Protein AF-N4WST5-F1 (afdb_monomer_lite)

Organism: Cochliobolus heterostrophus (strain C4 / ATCC 48331 / race T) (NCBI:txid665024)

pLDDT: mean 83.75, std 15.31, range [42.06, 96.44]

Radius of gyrat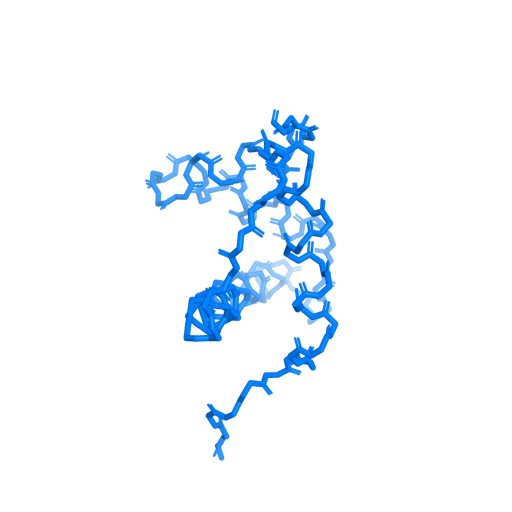ion: 15.64 Å; chains: 1; bounding box: 32×27×44 Å

Sequence (94 aa):
KTTGTLIPTAVFTRLVREVCSDVLRELKWRREAINILQEAAEAFLVTLFEATNLAAIYAKRVTIMKKDIEHVIRVTSTMGGYHTVCQNIMTGKA

Secondary structure (DSSP, 8-state):
---S-SS-HHHHHHHHHHHHHTTSTT----HHHHHHHHHHHHHHHHHHHHHHHHHHHHTT-SS--HHHHHHHHHHHHHTTSSHHHHHHHHHT--

Foldseek 3Di:
DDDDQPDDLVVQVVVVCVVCCVVDPPDDDDPVVSVVVSSVVVVVVVVLVVQLCVQCVVVVHRDRDPVSSVVSLVVCLVVPPCVVVSVCVVVVPD

Structure (mmCIF, N/CA/C/O backbone):
data_AF-N4WST5-F1
#
_entry.id   AF-N4WST5-F1
#
loop_
_atom_site.group_PDB
_atom_site.id
_atom_site.type_symbol
_atom_site.label_atom_id
_atom_site.label_alt_id
_atom_site.label_comp_id
_atom_site.label_asym_id
_atom_site.label_entity_id
_atom_site.label_seq_id
_atom_site.pdbx_PDB_ins_code
_atom_site.Cartn_x
_atom_site.Cartn_y
_atom_site.Cartn_z
_atom_site.occupancy
_atom_site.B_iso_or_equiv
_atom_site.auth_seq_id
_atom_site.auth_comp_id
_atom_site.auth_asym_id
_atom_site.auth_atom_id
_atom_site.pdbx_PDB_model_num
ATOM 1 N N . LYS A 1 1 ? 14.107 -1.160 15.789 1.00 66.94 1 LYS A N 1
ATOM 2 C CA . LYS A 1 1 ? 13.504 -0.359 14.696 1.00 66.94 1 LYS A CA 1
ATOM 3 C C . LYS A 1 1 ? 14.224 -0.742 13.416 1.00 66.94 1 LYS A C 1
ATOM 5 O O . LYS A 1 1 ? 15.444 -0.812 13.461 1.00 66.94 1 LYS A O 1
ATOM 10 N N . THR A 1 2 ? 13.495 -1.023 12.342 1.00 86.00 2 THR A N 1
ATOM 11 C CA . THR A 1 2 ? 14.060 -1.532 11.085 1.00 86.00 2 THR A CA 1
ATOM 12 C C . THR A 1 2 ? 13.652 -0.595 9.956 1.00 86.00 2 THR A C 1
ATOM 14 O O . THR A 1 2 ? 12.533 -0.096 9.970 1.00 86.00 2 THR A O 1
ATOM 17 N N . THR A 1 3 ? 14.564 -0.336 9.022 1.00 86.12 3 THR A N 1
ATOM 18 C CA . THR A 1 3 ? 14.373 0.567 7.870 1.00 86.12 3 THR A CA 1
ATOM 19 C C . THR A 1 3 ? 14.473 -0.166 6.531 1.00 86.12 3 THR A C 1
ATOM 21 O O . THR A 1 3 ? 14.521 0.465 5.484 1.00 86.12 3 THR A O 1
ATOM 24 N N . GLY A 1 4 ? 14.574 -1.496 6.563 1.00 87.81 4 GLY A N 1
ATOM 25 C CA . GLY A 1 4 ? 14.548 -2.319 5.360 1.00 87.81 4 GLY A CA 1
ATOM 26 C C . GLY A 1 4 ? 13.142 -2.403 4.774 1.00 87.81 4 GLY A C 1
ATOM 27 O O . GLY A 1 4 ? 12.156 -2.244 5.492 1.00 87.81 4 GLY A O 1
ATOM 28 N N . THR A 1 5 ? 13.074 -2.697 3.480 1.00 89.31 5 THR A N 1
ATOM 29 C CA . THR A 1 5 ? 11.818 -2.927 2.763 1.00 89.31 5 THR A CA 1
ATOM 30 C C . THR A 1 5 ? 11.010 -4.054 3.399 1.00 89.31 5 THR A C 1
ATOM 32 O O . THR A 1 5 ? 11.554 -5.124 3.692 1.00 89.31 5 THR A O 1
ATOM 35 N N . LEU A 1 6 ? 9.711 -3.829 3.571 1.00 93.12 6 LEU A N 1
ATOM 36 C CA . LEU A 1 6 ? 8.779 -4.785 4.169 1.00 93.12 6 LEU A CA 1
ATOM 37 C C . LEU A 1 6 ? 8.240 -5.791 3.147 1.00 93.12 6 LEU A C 1
ATOM 39 O O . LEU A 1 6 ? 7.955 -6.939 3.493 1.00 93.12 6 LEU A O 1
ATOM 43 N N . ILE A 1 7 ? 8.101 -5.375 1.888 1.00 93.81 7 ILE A N 1
ATOM 44 C CA . ILE A 1 7 ? 7.599 -6.213 0.799 1.00 93.81 7 ILE A CA 1
ATOM 45 C C . ILE A 1 7 ? 8.788 -6.873 0.079 1.00 93.81 7 ILE A C 1
ATOM 47 O O . ILE A 1 7 ? 9.789 -6.213 -0.209 1.00 93.81 7 ILE A O 1
ATOM 51 N N . PRO A 1 8 ? 8.717 -8.167 -0.285 1.00 95.12 8 PRO A N 1
ATOM 52 C CA . PRO A 1 8 ? 9.755 -8.783 -1.105 1.00 95.12 8 PRO A CA 1
ATOM 53 C C . PRO A 1 8 ? 9.896 -8.080 -2.465 1.00 95.12 8 PRO A C 1
ATOM 55 O O . PRO A 1 8 ? 8.981 -8.116 -3.294 1.00 95.12 8 PRO A O 1
ATOM 58 N N . THR A 1 9 ? 11.070 -7.502 -2.737 1.00 92.19 9 THR A N 1
ATOM 59 C CA . THR A 1 9 ? 11.344 -6.715 -3.956 1.00 92.19 9 THR A CA 1
ATOM 60 C C . THR A 1 9 ? 11.067 -7.486 -5.247 1.00 92.19 9 THR A C 1
ATOM 62 O O . THR A 1 9 ? 10.622 -6.902 -6.234 1.00 92.19 9 THR A O 1
ATOM 65 N N . ALA A 1 10 ? 11.265 -8.809 -5.260 1.00 93.75 10 ALA A N 1
ATOM 66 C CA . ALA A 1 10 ? 10.962 -9.649 -6.421 1.00 93.75 10 ALA A CA 1
ATOM 67 C C . ALA A 1 10 ? 9.464 -9.643 -6.785 1.00 93.75 10 ALA A C 1
ATOM 69 O O . ALA A 1 10 ? 9.113 -9.545 -7.962 1.00 93.75 10 ALA A O 1
A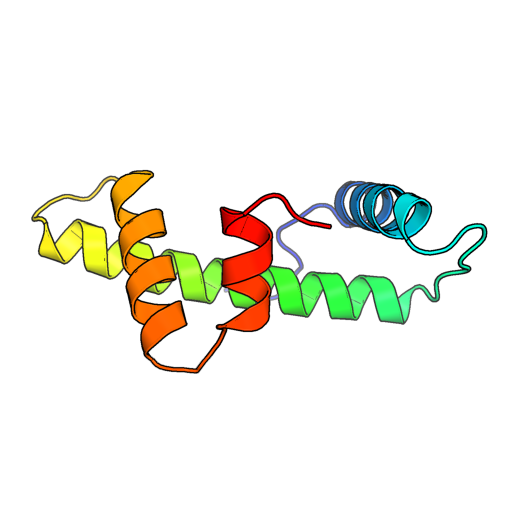TOM 70 N N . VAL A 1 11 ? 8.582 -9.704 -5.781 1.00 95.62 11 VAL A N 1
ATOM 71 C CA . VAL A 1 11 ? 7.125 -9.696 -5.984 1.00 95.62 11 VAL A CA 1
ATOM 72 C C . VAL A 1 11 ? 6.666 -8.307 -6.420 1.00 95.62 11 VAL A C 1
ATOM 74 O O . VAL A 1 11 ? 5.929 -8.195 -7.399 1.00 95.62 11 VAL A O 1
ATOM 77 N N . PHE A 1 12 ? 7.167 -7.257 -5.761 1.00 95.12 12 PHE A N 1
ATOM 78 C CA . PHE A 1 12 ? 6.860 -5.871 -6.123 1.00 95.12 12 PHE A CA 1
ATOM 79 C C . PHE A 1 12 ? 7.301 -5.548 -7.558 1.00 95.12 12 PHE A C 1
ATOM 81 O O . PHE A 1 12 ? 6.535 -5.000 -8.344 1.00 95.12 12 PHE A O 1
ATOM 88 N N . THR A 1 13 ? 8.503 -5.983 -7.948 1.00 94.00 13 THR A N 1
ATOM 89 C CA . THR A 1 13 ? 9.021 -5.804 -9.312 1.00 94.00 13 THR A CA 1
ATOM 90 C C . THR A 1 13 ? 8.122 -6.459 -10.359 1.00 94.00 13 THR A C 1
ATOM 92 O O . THR A 1 13 ? 7.892 -5.874 -11.418 1.00 94.00 13 THR A O 1
ATOM 95 N N . ARG A 1 14 ? 7.627 -7.678 -10.096 1.00 93.44 14 ARG A N 1
ATOM 96 C CA . ARG A 1 14 ? 6.722 -8.375 -11.018 1.00 93.44 14 ARG A CA 1
ATOM 97 C C . ARG A 1 14 ? 5.404 -7.616 -11.171 1.00 93.44 14 ARG A C 1
ATOM 99 O O . ARG A 1 14 ? 4.985 -7.403 -12.301 1.00 93.44 14 ARG A O 1
ATOM 106 N N . LEU A 1 15 ? 4.827 -7.154 -10.061 1.00 93.56 15 LEU A N 1
ATOM 107 C CA . LEU A 1 15 ? 3.583 -6.382 -10.057 1.00 93.56 15 LEU A CA 1
ATOM 108 C C . LEU A 1 15 ? 3.717 -5.068 -10.840 1.00 93.56 15 LEU A C 1
ATOM 110 O O . LEU A 1 15 ? 2.878 -4.764 -11.678 1.00 93.56 15 LEU A O 1
ATOM 114 N N . VAL A 1 16 ? 4.794 -4.308 -10.617 1.00 91.81 16 VAL A N 1
ATOM 115 C CA . VAL A 1 16 ? 5.040 -3.050 -11.344 1.00 91.81 16 VAL A CA 1
ATOM 116 C C . VAL A 1 16 ? 5.130 -3.295 -12.851 1.00 91.81 16 VAL A C 1
ATOM 118 O O . VAL A 1 16 ? 4.575 -2.537 -13.642 1.00 91.81 16 VAL A O 1
ATOM 121 N N . ARG A 1 17 ? 5.806 -4.372 -13.269 1.00 90.38 17 ARG A N 1
ATOM 122 C CA . ARG A 1 17 ? 5.926 -4.722 -14.691 1.00 90.38 17 ARG A CA 1
ATOM 123 C C . ARG A 1 17 ? 4.598 -5.152 -15.300 1.00 90.38 17 ARG A C 1
ATOM 125 O O . ARG A 1 17 ? 4.346 -4.787 -16.440 1.00 90.38 17 ARG A O 1
ATOM 132 N N . GLU A 1 18 ? 3.787 -5.897 -14.558 1.00 90.94 18 GLU A N 1
ATOM 133 C CA . GLU A 1 18 ? 2.446 -6.318 -14.973 1.00 90.94 18 GLU A CA 1
ATOM 134 C C . GLU A 1 18 ? 1.547 -5.100 -15.217 1.00 90.94 18 GLU A C 1
ATOM 136 O O . GLU A 1 18 ? 1.098 -4.897 -16.339 1.00 90.94 18 GLU A O 1
ATOM 141 N N . VAL A 1 19 ? 1.412 -4.214 -14.225 1.00 89.81 19 VAL A N 1
ATOM 142 C CA . VAL A 1 19 ? 0.562 -3.013 -14.321 1.00 89.81 19 VAL A CA 1
ATOM 143 C C . VAL A 1 19 ? 1.024 -2.070 -15.434 1.00 89.81 19 VAL A C 1
ATOM 145 O O . VAL A 1 19 ? 0.216 -1.535 -16.187 1.00 89.81 19 VAL A O 1
ATOM 148 N N . CYS A 1 20 ? 2.333 -1.846 -15.571 1.00 88.62 20 CYS A N 1
ATOM 149 C CA . CYS A 1 20 ? 2.836 -0.926 -16.590 1.00 88.62 20 CYS A CA 1
ATOM 150 C C . CYS A 1 20 ? 2.830 -1.515 -18.005 1.00 88.62 20 CYS A C 1
ATOM 152 O O . CYS A 1 20 ? 2.848 -0.742 -18.962 1.00 88.62 20 CYS A O 1
ATOM 154 N N . SER A 1 21 ? 2.786 -2.844 -18.151 1.00 86.31 21 SER A N 1
ATOM 155 C CA . SER A 1 21 ? 2.664 -3.496 -19.460 1.00 86.31 21 SER A CA 1
ATOM 156 C C . SER A 1 21 ? 1.346 -3.143 -20.153 1.00 86.31 21 SER A C 1
ATOM 158 O O . SER A 1 21 ? 1.306 -3.082 -21.383 1.00 86.31 21 SER A O 1
ATOM 160 N N . ASP A 1 22 ? 0.294 -2.874 -19.378 1.00 81.19 22 ASP A N 1
ATOM 161 C CA . ASP A 1 22 ? -1.018 -2.481 -19.901 1.00 81.19 22 ASP A CA 1
ATOM 162 C C . ASP A 1 22 ? -1.042 -1.026 -20.394 1.00 81.19 22 ASP A C 1
ATOM 164 O O . ASP A 1 22 ? -1.842 -0.674 -21.259 1.00 81.19 22 ASP A O 1
ATOM 168 N N . VAL A 1 23 ? -0.130 -0.186 -19.892 1.00 81.25 23 VAL A N 1
ATOM 169 C CA . VAL A 1 23 ? -0.056 1.247 -20.218 1.00 81.25 23 VAL A CA 1
ATOM 170 C C . VAL A 1 23 ? 0.914 1.512 -21.371 1.00 81.25 23 VAL A C 1
ATOM 172 O O . VAL A 1 23 ? 0.586 2.217 -22.323 1.00 81.25 23 VAL A O 1
ATOM 175 N N . LEU A 1 24 ? 2.125 0.955 -21.297 1.00 80.62 24 LEU A N 1
ATOM 176 C CA . LEU A 1 24 ? 3.207 1.180 -22.256 1.00 80.62 24 LEU A CA 1
ATOM 177 C C . LEU A 1 24 ? 3.885 -0.154 -22.574 1.00 80.62 24 LEU A C 1
ATOM 179 O O . LEU A 1 24 ? 4.579 -0.738 -21.739 1.00 80.62 24 LEU A O 1
ATOM 183 N N . ARG A 1 25 ? 3.718 -0.622 -23.815 1.00 79.19 25 ARG A N 1
ATOM 184 C CA . ARG A 1 25 ? 4.394 -1.833 -24.291 1.00 79.19 25 ARG A CA 1
ATOM 185 C C . ARG A 1 25 ? 5.909 -1.593 -24.344 1.00 79.19 25 ARG A C 1
ATOM 187 O O . ARG A 1 25 ? 6.360 -0.562 -24.830 1.00 79.19 25 ARG A O 1
ATOM 194 N N . GLU A 1 26 ? 6.676 -2.564 -23.845 1.00 78.00 26 GLU A N 1
ATOM 195 C CA . GLU A 1 26 ? 8.152 -2.619 -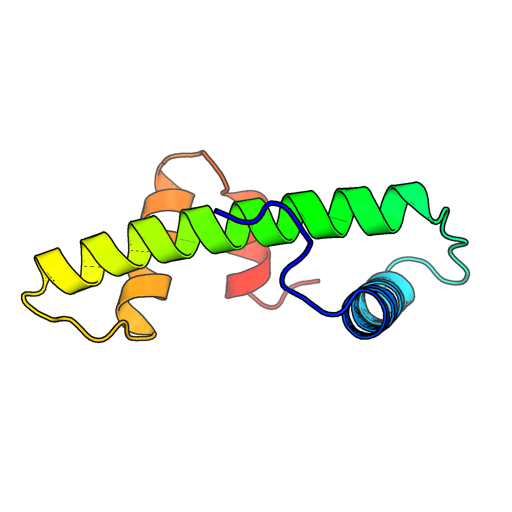23.887 1.00 78.00 26 GLU A CA 1
ATOM 196 C C . GLU A 1 26 ? 8.932 -1.601 -23.022 1.00 78.00 26 GLU A C 1
ATOM 198 O O . GLU A 1 26 ? 10.021 -1.147 -23.383 1.00 78.00 26 GLU A O 1
ATOM 203 N N . LEU A 1 27 ? 8.445 -1.287 -21.817 1.00 84.62 27 LEU A N 1
ATOM 204 C CA . LEU A 1 27 ? 9.177 -0.427 -20.880 1.00 84.62 27 LEU A CA 1
ATOM 205 C C . LEU A 1 27 ? 10.382 -1.139 -20.221 1.00 84.62 27 LEU A C 1
ATOM 207 O O . LEU A 1 27 ? 10.253 -2.170 -19.551 1.00 84.62 27 LEU A O 1
ATOM 211 N N . LYS A 1 28 ? 11.578 -0.548 -2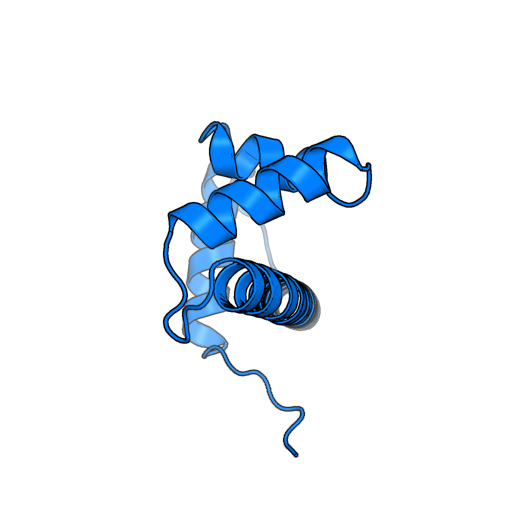0.349 1.00 87.50 28 LYS A N 1
ATOM 212 C CA . LYS A 1 28 ? 12.798 -0.982 -19.643 1.00 87.50 28 LYS A CA 1
ATOM 213 C C . LYS A 1 28 ? 12.936 -0.241 -18.312 1.00 87.50 28 LYS A C 1
ATOM 215 O O . LYS A 1 28 ? 12.874 0.981 -18.266 1.00 87.50 28 LYS A O 1
ATOM 220 N N . TRP A 1 29 ? 13.191 -0.983 -17.236 1.00 86.50 29 TRP A N 1
ATOM 221 C CA . TRP A 1 29 ? 13.271 -0.439 -15.877 1.00 86.50 29 TRP A CA 1
ATOM 222 C C . TRP A 1 29 ? 14.701 -0.405 -15.346 1.00 86.50 29 TRP A C 1
ATOM 224 O O . TRP A 1 29 ? 15.410 -1.413 -15.393 1.00 86.50 29 TRP A O 1
ATOM 234 N N . ARG A 1 30 ? 15.092 0.729 -14.757 1.00 93.06 30 ARG A N 1
ATOM 235 C CA . ARG A 1 30 ? 16.295 0.839 -13.922 1.00 93.06 30 ARG A CA 1
ATOM 236 C C . ARG A 1 30 ? 16.010 0.245 -12.538 1.00 93.06 30 ARG A C 1
ATOM 238 O O . ARG A 1 30 ? 14.918 0.424 -12.007 1.00 93.06 30 ARG A O 1
ATOM 245 N N . ARG A 1 31 ? 16.996 -0.430 -11.933 1.00 90.62 31 ARG A N 1
ATOM 246 C CA . ARG A 1 31 ? 16.848 -1.038 -10.593 1.00 90.62 31 ARG A CA 1
ATOM 247 C C . ARG A 1 31 ? 16.491 0.000 -9.524 1.00 90.62 31 ARG A C 1
ATOM 249 O O . ARG A 1 31 ? 15.591 -0.228 -8.730 1.00 90.62 31 ARG A O 1
ATOM 256 N N . GLU A 1 32 ? 17.153 1.153 -9.562 1.00 93.31 32 GLU A N 1
ATOM 257 C CA . GLU A 1 32 ? 16.905 2.272 -8.641 1.00 93.31 32 GLU A CA 1
ATOM 258 C C . GLU A 1 32 ? 15.463 2.790 -8.720 1.00 93.31 32 GLU A C 1
ATOM 260 O O . GLU A 1 32 ? 14.860 3.060 -7.690 1.00 93.31 32 GLU A O 1
ATOM 265 N N . ALA A 1 33 ? 14.878 2.864 -9.921 1.00 92.12 33 ALA A N 1
ATOM 266 C CA . ALA A 1 33 ? 13.504 3.335 -10.092 1.00 92.12 33 ALA A CA 1
ATOM 267 C C . ALA A 1 33 ? 12.495 2.412 -9.392 1.00 92.12 33 ALA A C 1
ATOM 269 O O . ALA A 1 33 ? 11.570 2.891 -8.745 1.00 92.12 33 ALA A O 1
ATOM 270 N N . ILE A 1 34 ? 12.699 1.093 -9.477 1.00 92.38 34 ILE A N 1
ATOM 271 C CA . ILE A 1 34 ? 11.838 0.119 -8.793 1.00 92.38 34 ILE A CA 1
ATOM 272 C C . ILE A 1 34 ? 11.966 0.255 -7.271 1.00 92.38 34 ILE A C 1
ATOM 274 O O . ILE A 1 34 ? 10.954 0.215 -6.579 1.00 92.38 34 ILE A O 1
ATOM 278 N N . ASN A 1 35 ? 13.180 0.463 -6.755 1.00 92.88 35 ASN A N 1
ATOM 279 C CA . ASN A 1 35 ? 13.398 0.652 -5.320 1.00 92.88 35 ASN A CA 1
ATOM 280 C C . ASN A 1 35 ? 12.710 1.922 -4.803 1.00 92.88 35 ASN A C 1
ATOM 282 O O . ASN A 1 35 ? 12.016 1.859 -3.798 1.00 92.88 35 ASN A O 1
ATOM 286 N N . ILE A 1 36 ? 12.829 3.045 -5.518 1.00 93.50 36 ILE A N 1
ATOM 287 C CA . ILE A 1 36 ? 12.161 4.303 -5.148 1.00 93.50 36 ILE A CA 1
ATOM 288 C C . ILE A 1 36 ? 10.637 4.132 -5.161 1.00 93.50 36 ILE A C 1
ATOM 290 O O . ILE A 1 36 ? 9.953 4.587 -4.246 1.00 93.50 36 ILE A O 1
ATOM 294 N N . LEU A 1 37 ? 10.092 3.450 -6.175 1.00 92.56 37 LEU A N 1
ATOM 295 C CA . LEU A 1 37 ? 8.662 3.138 -6.225 1.00 92.56 37 LEU A CA 1
ATOM 296 C C . LEU A 1 37 ? 8.229 2.284 -5.034 1.00 92.56 37 LEU A C 1
ATOM 298 O O . LEU A 1 37 ? 7.159 2.515 -4.474 1.00 92.56 37 LEU A O 1
ATOM 302 N N . GLN A 1 38 ? 9.056 1.316 -4.645 1.00 94.44 38 GLN A N 1
ATOM 303 C CA . GLN A 1 38 ? 8.780 0.472 -3.495 1.00 94.44 38 GLN A CA 1
ATOM 304 C C . GLN A 1 38 ? 8.803 1.275 -2.191 1.00 94.44 38 GLN A C 1
ATOM 306 O O . GLN A 1 38 ? 7.868 1.169 -1.402 1.00 94.44 38 GLN A O 1
ATOM 311 N N . GLU A 1 39 ? 9.817 2.114 -1.984 1.00 93.44 39 GLU A N 1
ATOM 312 C CA . GLU A 1 39 ? 9.919 2.985 -0.810 1.00 93.44 39 GLU A CA 1
ATOM 313 C C . GLU A 1 39 ? 8.716 3.929 -0.702 1.00 93.44 39 GLU A C 1
ATOM 315 O O . GLU A 1 39 ? 8.098 4.031 0.358 1.00 93.44 39 GLU A O 1
ATOM 320 N N . ALA A 1 40 ? 8.326 4.568 -1.808 1.00 91.50 40 ALA A N 1
ATOM 321 C CA . ALA A 1 40 ? 7.165 5.452 -1.844 1.00 91.50 40 ALA A CA 1
ATOM 322 C C . ALA A 1 40 ? 5.854 4.702 -1.547 1.00 91.50 40 ALA A C 1
ATOM 324 O O . ALA A 1 40 ? 5.013 5.198 -0.793 1.00 91.50 40 ALA A O 1
ATOM 325 N N . ALA A 1 41 ? 5.681 3.501 -2.108 1.00 92.12 41 ALA A N 1
ATOM 326 C CA . ALA A 1 41 ? 4.500 2.675 -1.876 1.00 92.12 41 ALA A CA 1
ATOM 327 C C . ALA A 1 41 ? 4.406 2.205 -0.417 1.00 92.12 41 ALA A C 1
ATOM 329 O O . ALA A 1 41 ? 3.335 2.281 0.184 1.00 92.12 41 ALA A O 1
ATOM 330 N N . GLU A 1 42 ? 5.512 1.756 0.178 1.00 93.00 42 GLU A N 1
ATOM 331 C CA . GLU A 1 42 ? 5.541 1.334 1.580 1.00 93.00 42 GLU A CA 1
ATOM 332 C C . GLU A 1 42 ? 5.299 2.516 2.529 1.00 93.00 42 GLU A C 1
ATOM 334 O O . GLU A 1 42 ? 4.479 2.400 3.439 1.00 93.00 42 GLU A O 1
ATOM 339 N N . ALA A 1 43 ? 5.913 3.678 2.279 1.00 90.81 43 ALA A N 1
ATOM 340 C CA . ALA A 1 43 ? 5.668 4.893 3.059 1.00 90.81 43 ALA A CA 1
ATOM 341 C C . ALA A 1 43 ? 4.193 5.329 3.008 1.00 90.81 43 ALA A C 1
ATOM 343 O O . ALA A 1 43 ? 3.602 5.691 4.032 1.00 90.81 43 ALA A O 1
ATOM 344 N N . PHE A 1 44 ? 3.573 5.247 1.827 1.00 89.62 44 PHE A N 1
ATOM 345 C CA . PHE A 1 44 ? 2.149 5.517 1.662 1.00 89.62 44 PHE A CA 1
ATOM 346 C C . PHE A 1 44 ? 1.284 4.529 2.452 1.00 89.62 44 PHE A C 1
ATOM 348 O O . PHE A 1 44 ? 0.393 4.950 3.189 1.00 89.62 44 PHE A O 1
ATOM 355 N N . LEU A 1 45 ? 1.556 3.225 2.343 1.00 91.88 45 LEU A N 1
ATOM 356 C CA . LEU A 1 45 ? 0.791 2.194 3.047 1.00 91.88 45 LEU A CA 1
ATOM 357 C C . LEU A 1 45 ? 0.907 2.332 4.566 1.00 91.88 45 LEU A C 1
ATOM 359 O O . LEU A 1 45 ? -0.105 2.227 5.254 1.00 91.88 45 LEU A O 1
ATOM 363 N N . VAL A 1 46 ? 2.101 2.617 5.092 1.00 93.06 46 VAL A N 1
ATOM 364 C CA . VAL A 1 46 ? 2.303 2.873 6.527 1.00 93.06 46 VAL A CA 1
ATOM 365 C C . VAL A 1 46 ? 1.453 4.060 6.981 1.00 93.06 46 VAL A C 1
ATOM 367 O O . VAL A 1 46 ? 0.663 3.918 7.911 1.00 93.06 46 VAL A O 1
ATOM 370 N N . THR A 1 47 ? 1.522 5.185 6.265 1.00 90.31 47 THR A N 1
ATOM 371 C CA . THR A 1 47 ? 0.736 6.392 6.582 1.00 90.31 47 THR A CA 1
ATOM 372 C C . THR A 1 47 ? -0.774 6.113 6.540 1.00 90.31 47 THR A C 1
ATOM 374 O O . THR A 1 47 ? -1.531 6.539 7.415 1.00 90.31 47 THR A O 1
ATOM 377 N N . LEU A 1 48 ? -1.233 5.351 5.542 1.00 90.69 48 LEU A N 1
ATOM 378 C CA . LEU A 1 48 ? -2.636 4.963 5.405 1.00 90.69 48 LEU A CA 1
ATOM 379 C C . LEU A 1 48 ? -3.093 4.057 6.556 1.00 90.69 48 LEU A C 1
ATOM 381 O O . LEU A 1 48 ? -4.191 4.243 7.088 1.00 90.69 48 LEU A O 1
ATOM 385 N N . PHE A 1 49 ? -2.277 3.079 6.951 1.00 93.81 49 PHE A N 1
ATOM 386 C CA . PHE A 1 49 ? -2.609 2.172 8.049 1.00 93.81 49 PHE A CA 1
ATOM 387 C C . PHE A 1 49 ? -2.583 2.866 9.410 1.00 93.81 49 PHE A C 1
ATOM 389 O O . PHE A 1 49 ? -3.426 2.551 10.247 1.00 93.81 49 PHE A O 1
ATOM 396 N N . GLU A 1 50 ? -1.707 3.848 9.621 1.00 93.38 50 GLU A N 1
ATOM 397 C CA . GLU A 1 50 ? -1.722 4.690 10.822 1.00 93.38 50 GLU A CA 1
ATOM 398 C C . GLU A 1 50 ? -3.045 5.460 10.945 1.00 93.38 50 GLU A C 1
ATOM 400 O O . GLU A 1 50 ? -3.718 5.384 11.976 1.00 93.38 50 GLU A O 1
ATOM 405 N N . ALA A 1 51 ? -3.480 6.122 9.869 1.00 91.88 51 ALA A N 1
ATOM 406 C CA . ALA A 1 51 ? -4.762 6.825 9.838 1.00 91.88 51 ALA A CA 1
ATOM 407 C C . ALA A 1 51 ? -5.961 5.868 9.995 1.00 91.88 51 ALA A C 1
ATOM 409 O O . ALA A 1 51 ? -6.911 6.156 10.724 1.00 91.88 51 ALA A O 1
ATOM 410 N N . THR A 1 52 ? -5.903 4.694 9.361 1.00 94.06 52 THR A N 1
ATOM 411 C CA . THR A 1 52 ? -6.938 3.653 9.485 1.00 94.06 52 THR A CA 1
ATOM 412 C C . THR A 1 52 ? -7.033 3.124 10.915 1.00 94.06 52 THR A C 1
ATOM 414 O O . THR A 1 52 ? -8.132 2.906 11.427 1.00 94.06 52 THR A O 1
ATOM 417 N N . ASN A 1 53 ? -5.897 2.946 11.587 1.00 96.06 53 ASN A N 1
ATOM 418 C CA . ASN A 1 53 ? -5.856 2.523 12.979 1.00 96.06 53 ASN A CA 1
ATOM 419 C C . ASN A 1 53 ? -6.516 3.564 13.898 1.00 96.06 53 ASN A C 1
ATOM 421 O O . ASN A 1 53 ? -7.324 3.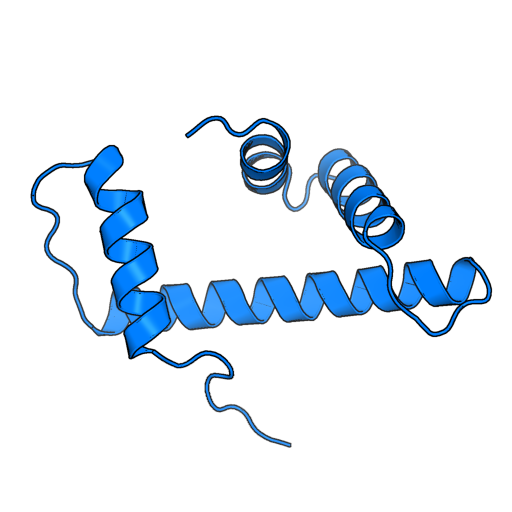205 14.753 1.00 96.06 53 ASN A O 1
ATOM 425 N N . LEU A 1 54 ? -6.265 4.859 13.671 1.00 94.12 54 LEU A N 1
ATOM 426 C CA . LEU A 1 54 ? -6.953 5.936 14.394 1.00 94.12 54 LEU A CA 1
ATOM 427 C C . LEU A 1 54 ? -8.472 5.910 14.163 1.00 94.12 54 LEU A C 1
ATOM 429 O O . LEU A 1 54 ? -9.237 6.067 15.115 1.00 94.12 54 LEU A O 1
ATOM 433 N N . ALA A 1 55 ? -8.922 5.650 12.932 1.00 93.69 55 ALA A N 1
ATOM 434 C CA . ALA A 1 55 ? -10.346 5.517 12.621 1.00 93.69 55 ALA A CA 1
ATOM 435 C C . ALA A 1 55 ? -10.996 4.310 13.329 1.00 93.69 55 ALA A C 1
ATOM 437 O O . ALA A 1 55 ? -12.115 4.414 13.842 1.00 93.69 55 ALA A O 1
ATOM 438 N N . ALA A 1 56 ? -10.290 3.179 13.428 1.00 95.88 56 ALA A N 1
ATOM 439 C CA . ALA A 1 56 ? -10.763 2.013 14.175 1.00 95.88 56 ALA A CA 1
ATOM 440 C C . ALA A 1 56 ? -10.896 2.316 15.680 1.00 95.88 56 ALA A C 1
ATOM 442 O O . ALA A 1 56 ? -11.933 2.003 16.278 1.00 95.88 56 ALA A O 1
ATOM 443 N N . ILE A 1 57 ? -9.904 3.000 16.263 1.00 96.44 57 ILE A N 1
ATOM 444 C CA . ILE A 1 57 ? -9.911 3.435 17.670 1.00 96.44 57 ILE A CA 1
ATOM 445 C C . ILE A 1 57 ? -11.054 4.422 17.932 1.00 96.44 57 ILE A C 1
ATOM 447 O O . ILE A 1 57 ? -11.768 4.282 18.926 1.00 96.44 57 ILE A O 1
ATOM 451 N N . TYR A 1 58 ? -11.290 5.373 17.022 1.00 94.56 58 TYR A N 1
ATOM 452 C CA . TYR A 1 58 ? -12.420 6.305 17.108 1.00 94.56 58 TYR A CA 1
ATOM 453 C C . TYR A 1 58 ? -13.767 5.567 17.155 1.00 94.56 58 TYR A C 1
ATOM 455 O O . TYR A 1 58 ? -14.671 5.930 17.907 1.00 94.56 58 TYR A O 1
ATOM 463 N N . ALA A 1 59 ? -13.875 4.456 16.426 1.00 94.94 59 ALA A N 1
ATOM 464 C CA . ALA A 1 59 ? -15.026 3.561 16.451 1.00 94.94 59 ALA A CA 1
ATOM 465 C C . ALA A 1 59 ? -15.004 2.527 17.601 1.00 94.94 59 ALA A C 1
ATOM 467 O O . ALA A 1 59 ? -15.749 1.544 17.539 1.00 94.94 59 ALA A O 1
ATOM 468 N N . LYS A 1 60 ? -14.167 2.728 18.632 1.00 95.88 60 LYS A N 1
ATOM 469 C CA . LYS A 1 60 ? -14.004 1.861 19.817 1.00 95.88 60 LYS A CA 1
ATOM 470 C C . LYS A 1 60 ? -13.625 0.411 19.486 1.00 95.88 60 LYS A C 1
ATOM 472 O O . LYS A 1 60 ? -14.022 -0.517 20.189 1.00 95.88 60 LYS A O 1
ATOM 477 N N . ARG A 1 61 ? -12.871 0.198 18.408 1.00 95.62 61 ARG A N 1
ATOM 478 C CA . ARG A 1 61 ? -12.365 -1.115 17.985 1.00 95.62 61 ARG A CA 1
ATOM 479 C C . ARG A 1 61 ? -10.842 -1.114 17.943 1.00 95.62 61 ARG A C 1
ATOM 481 O O . ARG A 1 61 ? -10.219 -0.078 17.757 1.00 95.62 61 ARG A O 1
ATOM 488 N N . VAL A 1 62 ? -10.262 -2.305 18.079 1.00 93.50 62 VAL A N 1
ATOM 489 C CA . VAL A 1 62 ? -8.815 -2.539 17.909 1.00 93.50 62 VAL A CA 1
ATOM 490 C C . VAL A 1 62 ? -8.517 -3.162 16.540 1.00 93.50 62 VAL A C 1
ATOM 492 O O . VAL A 1 62 ? -7.474 -2.920 15.948 1.00 93.50 62 VAL A O 1
ATOM 495 N N . THR A 1 63 ? -9.451 -3.945 15.996 1.00 96.25 63 THR A N 1
ATOM 496 C CA . THR A 1 63 ? -9.316 -4.568 14.675 1.00 96.25 63 THR A CA 1
ATOM 497 C C . THR A 1 63 ? -9.685 -3.583 13.566 1.00 96.25 63 THR A C 1
ATOM 499 O O . THR A 1 63 ? -10.828 -3.112 13.504 1.00 96.25 63 THR A O 1
ATOM 502 N N . ILE A 1 64 ? -8.733 -3.324 12.667 1.00 95.06 64 ILE A N 1
ATOM 503 C CA . 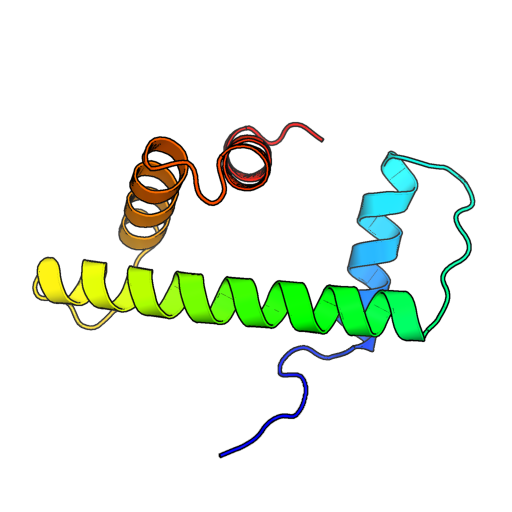ILE A 1 64 ? -8.959 -2.567 11.431 1.00 95.06 64 ILE A CA 1
ATOM 504 C C . ILE A 1 64 ? -9.873 -3.345 10.477 1.00 95.06 64 ILE A C 1
ATOM 506 O O . ILE A 1 64 ? -9.747 -4.558 10.312 1.00 95.06 64 ILE A O 1
ATOM 510 N N . MET A 1 65 ? -10.814 -2.646 9.847 1.00 94.75 65 MET A N 1
ATOM 511 C CA . MET A 1 65 ? -11.771 -3.220 8.902 1.00 94.75 65 MET A CA 1
ATOM 512 C C . MET A 1 65 ? -11.761 -2.444 7.584 1.00 94.75 65 MET A C 1
ATOM 514 O O . MET A 1 65 ? -11.393 -1.272 7.539 1.00 94.75 65 MET A O 1
ATOM 518 N N . LYS A 1 66 ? -12.255 -3.067 6.507 1.00 92.94 66 LYS A N 1
ATOM 519 C CA . LYS A 1 66 ? -12.355 -2.437 5.177 1.00 92.94 66 LYS A CA 1
ATOM 520 C C . LYS A 1 66 ? -13.043 -1.062 5.216 1.00 92.94 66 LYS A C 1
ATOM 522 O O . LYS A 1 66 ? -12.561 -0.120 4.598 1.00 92.94 66 LYS A O 1
ATOM 527 N N . LYS A 1 67 ? -14.117 -0.933 6.003 1.00 91.50 67 LYS A N 1
ATOM 528 C CA . LYS A 1 67 ? -14.866 0.324 6.179 1.00 91.50 67 LYS A CA 1
ATOM 529 C C . LYS A 1 67 ? -14.026 1.471 6.753 1.00 91.50 67 LYS A C 1
ATOM 531 O O . LYS A 1 67 ? -14.305 2.626 6.455 1.00 91.50 67 LYS A O 1
ATOM 536 N N . ASP A 1 68 ? -13.012 1.162 7.566 1.00 93.06 68 ASP A N 1
ATOM 537 C CA . ASP A 1 68 ? -12.131 2.171 8.161 1.00 93.06 68 ASP A CA 1
ATOM 538 C C . ASP A 1 68 ? -11.197 2.735 7.083 1.00 93.06 68 ASP A C 1
ATOM 540 O O . ASP A 1 68 ? -11.049 3.948 6.962 1.00 93.06 68 ASP A O 1
ATOM 544 N N . ILE A 1 69 ? -10.660 1.857 6.229 1.00 90.94 69 ILE A N 1
ATOM 545 C CA . ILE A 1 69 ? -9.821 2.231 5.083 1.00 90.94 69 ILE A CA 1
ATOM 546 C C . ILE A 1 69 ? -10.633 3.061 4.084 1.00 90.94 69 ILE A C 1
ATOM 548 O O . ILE A 1 69 ? -10.197 4.130 3.671 1.00 90.94 69 ILE A O 1
ATOM 552 N N . GLU A 1 70 ? -11.835 2.604 3.719 1.00 90.44 70 GLU A N 1
ATOM 553 C CA . GLU A 1 70 ? -12.730 3.330 2.807 1.00 90.44 70 GLU A CA 1
ATOM 554 C C . GLU A 1 70 ? -13.085 4.723 3.343 1.00 90.44 70 GLU A C 1
ATOM 556 O O . GLU A 1 70 ? -13.127 5.692 2.581 1.00 90.44 70 GLU A O 1
ATOM 561 N N . HIS A 1 71 ? -13.310 4.839 4.655 1.00 89.19 71 HIS A N 1
ATOM 562 C CA . HIS A 1 71 ? -13.560 6.119 5.304 1.00 89.19 71 HIS A CA 1
ATOM 563 C C . HIS A 1 71 ? -12.342 7.044 5.215 1.00 89.19 71 HIS A C 1
ATOM 565 O O . HIS A 1 71 ? -12.480 8.178 4.755 1.00 89.19 71 HIS A O 1
ATOM 571 N N . VAL A 1 72 ? -11.156 6.559 5.596 1.00 90.12 72 VAL A N 1
ATOM 572 C CA . VAL A 1 72 ? -9.909 7.338 5.537 1.00 90.12 72 VAL A CA 1
ATOM 573 C C . VAL A 1 72 ? -9.631 7.795 4.111 1.00 90.12 72 VAL A C 1
ATOM 575 O O . VAL A 1 72 ? -9.459 8.986 3.883 1.00 90.12 72 VAL A O 1
ATOM 578 N N . ILE A 1 73 ? -9.695 6.891 3.132 1.00 87.38 73 ILE A N 1
ATOM 579 C CA . ILE A 1 73 ? -9.491 7.224 1.718 1.00 87.38 73 ILE A CA 1
ATOM 580 C C . ILE A 1 73 ? -10.473 8.311 1.264 1.00 87.38 73 ILE A C 1
ATOM 582 O O . ILE A 1 73 ? -10.071 9.268 0.599 1.00 87.38 73 ILE A O 1
ATOM 586 N N . ARG A 1 74 ? -11.754 8.211 1.641 1.00 85.56 74 ARG A N 1
ATOM 587 C CA . ARG A 1 74 ? -12.768 9.212 1.284 1.00 85.56 74 ARG A CA 1
ATOM 588 C C . ARG A 1 74 ? -12.449 10.583 1.882 1.00 85.56 74 ARG A C 1
ATOM 590 O O . ARG A 1 74 ? -12.466 11.581 1.159 1.00 85.56 74 ARG A O 1
ATOM 597 N N . VAL A 1 75 ? -12.123 10.637 3.170 1.00 85.56 75 VAL A N 1
ATOM 598 C CA . VAL A 1 75 ? -11.756 11.886 3.856 1.00 85.56 75 VAL A CA 1
ATOM 599 C C . VAL A 1 75 ? -10.506 12.495 3.220 1.00 85.56 75 VAL A C 1
ATOM 601 O O . VAL A 1 75 ? -10.507 13.660 2.825 1.00 85.56 75 VAL A O 1
ATOM 604 N N . THR A 1 76 ? -9.475 11.684 3.011 1.00 80.06 76 THR A N 1
ATOM 605 C CA . THR A 1 76 ? -8.204 12.098 2.419 1.00 80.06 76 THR A CA 1
ATOM 606 C C . THR A 1 76 ? -8.349 12.569 0.965 1.00 80.06 76 THR A C 1
ATOM 608 O O . THR A 1 76 ? -7.685 13.524 0.562 1.00 80.06 76 THR A O 1
ATOM 611 N N . SER A 1 77 ? -9.249 11.965 0.182 1.00 70.88 77 SER A N 1
ATOM 612 C CA . SER A 1 77 ? -9.559 12.421 -1.182 1.00 70.88 77 SER A CA 1
ATOM 613 C C . SER A 1 77 ? -10.267 13.780 -1.215 1.00 70.88 77 SER A C 1
ATOM 615 O O . SER A 1 77 ? -10.053 14.558 -2.138 1.00 70.88 77 SER A O 1
ATOM 617 N N . THR A 1 78 ? -11.041 14.099 -0.174 1.00 70.62 78 THR A N 1
ATOM 618 C CA . THR A 1 78 ? -11.756 15.379 -0.039 1.00 70.62 78 THR A CA 1
ATOM 619 C C . THR A 1 78 ? -10.827 16.498 0.444 1.00 70.62 78 THR A C 1
ATOM 621 O O . THR A 1 78 ? -10.995 17.653 0.069 1.00 70.62 78 THR A O 1
ATOM 624 N N . MET A 1 79 ? -9.813 16.160 1.247 1.00 65.12 79 MET A N 1
ATOM 625 C CA . MET A 1 79 ? -8.858 17.111 1.836 1.00 65.12 79 MET A CA 1
ATOM 626 C C . MET A 1 79 ? -7.627 17.408 0.954 1.00 65.12 79 MET A C 1
ATOM 628 O O . MET A 1 79 ? -6.681 18.040 1.411 1.00 65.12 79 MET A O 1
ATOM 632 N N . GLY A 1 80 ? -7.628 16.987 -0.317 1.00 56.81 80 GLY A N 1
ATOM 633 C CA . GLY A 1 80 ? -6.677 17.463 -1.333 1.00 56.81 80 GLY A CA 1
ATOM 634 C C . GLY A 1 80 ? -5.270 16.848 -1.327 1.00 56.81 80 GLY A C 1
ATOM 635 O O . GLY A 1 80 ? -4.475 17.191 -2.193 1.00 56.81 80 GLY A O 1
ATOM 636 N N . GLY A 1 81 ? -4.945 15.915 -0.423 1.00 56.94 81 GLY A N 1
ATOM 637 C CA . GLY A 1 81 ? -3.592 15.335 -0.345 1.00 56.94 81 GLY A CA 1
ATOM 638 C C . GLY A 1 81 ? -3.287 14.227 -1.366 1.00 56.94 81 GLY A C 1
ATOM 639 O O . GLY A 1 81 ? -2.141 14.061 -1.765 1.00 56.94 81 GLY A O 1
ATOM 640 N N . TYR A 1 82 ? -4.298 13.458 -1.796 1.00 55.50 82 TYR A N 1
ATOM 641 C CA . TYR A 1 82 ? -4.101 12.219 -2.582 1.00 55.50 82 TYR A CA 1
ATOM 642 C C . TYR A 1 82 ? -5.201 11.980 -3.637 1.00 55.50 82 TYR A C 1
ATOM 644 O O . TYR A 1 82 ? -5.430 10.850 -4.076 1.00 55.50 82 TYR A O 1
ATOM 652 N N . HIS A 1 83 ? -5.917 13.044 -4.022 1.00 52.91 83 HIS A N 1
ATOM 653 C CA . HIS A 1 83 ? -7.170 12.995 -4.789 1.00 52.91 83 HIS A CA 1
ATOM 654 C C . HIS A 1 83 ? -7.083 12.145 -6.073 1.00 52.91 83 HIS A C 1
ATOM 656 O O . HIS A 1 83 ? -8.022 11.406 -6.372 1.00 52.91 83 HIS A O 1
ATOM 662 N N . THR A 1 84 ? -5.975 12.187 -6.812 1.00 51.91 84 THR A N 1
ATOM 663 C CA . THR A 1 84 ? -5.821 11.452 -8.080 1.00 51.91 84 THR A CA 1
ATOM 664 C C . THR A 1 84 ? -5.532 9.961 -7.892 1.00 51.91 84 THR A C 1
ATOM 666 O O . THR A 1 84 ? -6.136 9.134 -8.570 1.00 51.91 84 THR A O 1
ATOM 669 N N . VAL A 1 85 ? -4.680 9.581 -6.933 1.00 58.00 85 VAL A N 1
ATOM 670 C CA . VAL A 1 85 ? -4.335 8.165 -6.683 1.00 58.00 85 VAL A CA 1
ATOM 671 C C . VAL A 1 85 ? -5.522 7.413 -6.070 1.00 58.00 85 VAL A C 1
ATOM 673 O O . VAL A 1 85 ? -5.853 6.305 -6.491 1.00 58.00 85 VAL A O 1
ATOM 676 N N . CYS A 1 86 ? -6.222 8.033 -5.116 1.00 50.97 86 CYS A N 1
ATOM 677 C CA . CYS A 1 86 ? -7.369 7.420 -4.446 1.00 50.97 86 CYS A CA 1
ATOM 678 C C . CYS A 1 86 ? -8.602 7.286 -5.354 1.00 50.97 86 CYS A C 1
ATOM 680 O O . CYS A 1 86 ? -9.326 6.295 -5.238 1.00 50.97 86 CYS A O 1
ATOM 682 N N . GLN A 1 87 ? -8.845 8.236 -6.269 1.00 49.56 87 GLN A N 1
ATOM 683 C CA . GLN A 1 87 ? -9.927 8.099 -7.251 1.00 49.56 87 GLN A CA 1
ATOM 684 C C . GLN A 1 87 ? -9.692 6.923 -8.202 1.00 49.56 87 GLN A C 1
ATOM 686 O O . GLN A 1 87 ? -10.630 6.166 -8.446 1.00 49.56 87 GLN A O 1
ATOM 691 N N . ASN A 1 88 ? -8.467 6.718 -8.687 1.00 52.03 88 ASN A N 1
ATOM 692 C CA . ASN A 1 88 ? -8.179 5.633 -9.631 1.00 52.03 88 ASN A CA 1
ATOM 693 C C . ASN A 1 88 ? -8.271 4.250 -8.959 1.00 52.03 88 ASN A C 1
ATOM 695 O O . ASN A 1 88 ? -8.865 3.334 -9.526 1.00 52.03 88 ASN A O 1
ATOM 699 N N . ILE A 1 89 ? -7.819 4.118 -7.702 1.00 57.03 89 ILE A N 1
ATOM 700 C CA . ILE A 1 89 ? -7.966 2.873 -6.921 1.00 57.03 89 ILE A CA 1
ATOM 701 C C . ILE A 1 89 ? -9.444 2.554 -6.633 1.00 57.03 89 ILE A C 1
ATOM 703 O O . ILE A 1 89 ? -9.852 1.400 -6.739 1.00 57.03 89 ILE A O 1
ATOM 707 N N . MET A 1 90 ? -10.270 3.551 -6.284 1.00 47.56 90 MET A N 1
ATOM 708 C CA . MET A 1 90 ? -11.694 3.319 -5.988 1.00 47.56 90 MET A CA 1
ATOM 709 C C . MET A 1 90 ? -12.564 3.122 -7.235 1.00 47.56 90 MET A C 1
ATOM 711 O O . MET A 1 90 ? -13.605 2.476 -7.144 1.00 47.56 90 MET A O 1
ATOM 715 N N . THR A 1 91 ? -12.177 3.677 -8.386 1.00 52.44 91 THR A N 1
ATOM 716 C CA . THR A 1 91 ? -12.972 3.587 -9.623 1.00 52.44 91 THR A CA 1
ATOM 717 C C . THR A 1 91 ? -12.532 2.460 -10.554 1.00 52.44 91 THR A C 1
ATOM 719 O O . THR A 1 91 ? -13.207 2.225 -11.554 1.00 52.44 91 THR A O 1
ATOM 722 N N . GLY A 1 92 ? -11.442 1.748 -10.236 1.00 48.50 92 GLY A N 1
ATOM 723 C CA . GLY A 1 92 ? -10.925 0.649 -11.059 1.00 48.50 92 GLY A CA 1
ATOM 724 C C . GLY A 1 92 ? -10.549 1.080 -12.480 1.00 48.50 92 GLY A C 1
ATOM 725 O O . GLY A 1 92 ? -10.474 0.242 -13.375 1.00 48.50 92 GLY A O 1
ATOM 726 N N . LYS A 1 93 ? -10.366 2.385 -12.703 1.00 43.03 93 LYS A N 1
ATOM 727 C CA . LYS A 1 93 ? -9.969 2.939 -13.992 1.00 43.03 93 LYS A CA 1
ATOM 728 C C . LYS A 1 93 ? -8.452 3.068 -14.001 1.00 43.03 93 LYS A C 1
ATOM 730 O O . LYS A 1 93 ? -7.901 3.903 -13.282 1.00 43.03 93 LYS A O 1
ATOM 735 N N . ALA A 1 94 ? -7.825 2.173 -14.763 1.00 42.06 94 ALA A N 1
ATOM 736 C CA . ALA A 1 94 ? -6.487 2.371 -15.304 1.00 42.06 94 ALA A CA 1
ATOM 737 C C . ALA A 1 94 ? -6.476 3.594 -16.234 1.00 42.06 94 ALA A C 1
ATOM 739 O O . ALA A 1 94 ? -7.505 3.812 -16.922 1.00 42.06 94 ALA A O 1
#

InterPro domains:
  IPR000164 Histone H3/CENP-A [PR00622] (2-19)
  IPR000164 Histone H3/CENP-A [PR00622] (24-42)
  IPR000164 Histone H3/CENP-A [PR00622] (42-58)
  IPR000164 Histone H3/CENP-A [PR00622] (58-79)
  IPR000164 Histone H3/CENP-A [PTHR11426] (1-76)
  IPR000164 Histone H3/CENP-A [SM00428] (1-80)
  IPR007125 Core Histone H2A/H2B/H3 domain [PF00125] (2-74)
  IPR009072 Histone-fold [G3DSA:1.10.20.10] (1-91)
  IPR009072 Histone-fold [SSF47113] (1-75)